Protein AF-A0A3M2K4F5-F1 (afdb_monomer)

Foldseek 3Di:
DDDPPPPVVVVVVVVPPPPPPPWDKDWDKDWPDDPVDVVDDTDIDIDIDTDPDDDDDDDDDDDDDDDCVRDPDDDDPDDDDDPDD

Radius of gyration: 24.69 Å; Cα contacts (8 Å, |Δi|>4): 53; chains: 1; bounding box: 74×27×47 Å

Mean predicted aligned error: 13.21 Å

Solvent-accessible surface area (backbone atoms only — not comparable to full-atom values): 6228 Å² total; per-residue (Å²): 136,87,85,86,70,75,69,67,57,56,57,59,55,61,70,69,68,71,73,75,77,71,81,49,67,50,76,50,77,42,83,73,44,72,59,91,48,93,94,51,57,77,41,70,43,82,44,77,43,64,54,94,54,90,75,86,84,72,94,79,88,84,85,84,87,76,61,64,92,81,46,78,79,90,69,88,86,76,87,87,80,86,87,82,130

Structure (mmCIF, N/CA/C/O backbone):
data_AF-A0A3M2K4F5-F1
#
_entry.id   AF-A0A3M2K4F5-F1
#
loop_
_atom_site.group_PDB
_atom_site.id
_atom_site.type_symbol
_atom_site.label_atom_id
_atom_site.label_alt_id
_atom_site.label_comp_id
_atom_site.label_asym_id
_atom_site.label_entity_id
_atom_site.label_seq_id
_atom_site.pdbx_PDB_ins_code
_atom_site.Cartn_x
_atom_site.Cartn_y
_atom_site.Cartn_z
_atom_site.occupancy
_atom_site.B_iso_or_equiv
_atom_site.auth_seq_id
_atom_site.auth_comp_id
_atom_site.auth_asym_id
_atom_site.auth_atom_id
_atom_site.pdbx_PDB_model_num
ATOM 1 N N . MET A 1 1 ? 62.912 -20.198 -24.599 1.00 45.88 1 MET A N 1
ATOM 2 C CA . MET A 1 1 ? 61.652 -20.200 -23.824 1.00 45.88 1 MET A CA 1
ATOM 3 C C . MET A 1 1 ? 60.684 -19.222 -24.486 1.00 45.88 1 MET A C 1
ATOM 5 O O . MET A 1 1 ? 60.856 -18.022 -24.341 1.00 45.88 1 MET A O 1
ATOM 9 N N . LYS A 1 2 ? 59.760 -19.704 -25.328 1.00 48.88 2 LYS A N 1
ATOM 10 C CA . LYS A 1 2 ? 58.778 -18.854 -26.029 1.00 48.88 2 LYS A CA 1
ATOM 11 C C . LYS A 1 2 ? 57.522 -18.751 -25.156 1.00 48.88 2 LYS A C 1
ATOM 13 O O . LYS A 1 2 ? 56.729 -19.683 -25.119 1.00 48.88 2 LYS A O 1
ATOM 18 N N . GLY A 1 3 ? 57.397 -17.655 -24.408 1.00 57.72 3 GLY A N 1
ATOM 19 C CA . GLY A 1 3 ? 56.238 -17.360 -23.562 1.00 57.72 3 GLY A CA 1
ATOM 20 C C . GLY A 1 3 ? 55.037 -16.947 -24.409 1.00 57.72 3 GLY A C 1
ATOM 21 O O . GLY A 1 3 ? 55.015 -15.853 -24.963 1.00 57.72 3 GLY A O 1
ATOM 22 N N . GLY A 1 4 ? 54.053 -17.835 -24.534 1.00 62.56 4 GLY A N 1
ATOM 23 C CA . GLY A 1 4 ? 52.819 -17.595 -25.276 1.00 62.56 4 GLY A CA 1
ATOM 24 C C . GLY A 1 4 ? 51.612 -17.541 -24.351 1.00 62.56 4 GLY A C 1
ATOM 25 O O . GLY A 1 4 ? 50.899 -18.528 -24.266 1.00 62.56 4 GLY A O 1
ATOM 26 N N . TYR A 1 5 ? 51.359 -16.406 -23.688 1.00 62.22 5 TYR A N 1
ATOM 27 C CA . TYR A 1 5 ? 50.134 -16.218 -22.889 1.00 62.22 5 TYR A CA 1
ATOM 28 C C . TYR A 1 5 ? 49.500 -14.804 -22.907 1.00 62.22 5 TYR A C 1
ATOM 30 O O . TYR A 1 5 ? 49.000 -14.385 -21.868 1.00 62.22 5 TYR A O 1
ATOM 38 N N . PRO A 1 6 ? 49.413 -14.039 -24.019 1.00 58.75 6 PRO A N 1
ATOM 39 C CA . PRO A 1 6 ? 48.630 -12.800 -23.970 1.00 58.75 6 PRO A CA 1
ATOM 40 C C . PRO A 1 6 ? 47.132 -13.018 -24.250 1.00 58.75 6 PRO A C 1
ATOM 42 O O . PRO A 1 6 ? 46.309 -12.222 -23.819 1.00 58.75 6 PRO A O 1
ATOM 45 N N . ARG A 1 7 ? 46.740 -14.087 -24.964 1.00 58.53 7 ARG A N 1
ATOM 46 C CA . ARG A 1 7 ? 45.365 -14.207 -25.497 1.00 58.53 7 ARG A CA 1
ATOM 47 C C . ARG A 1 7 ? 44.360 -14.788 -24.502 1.00 58.53 7 ARG A C 1
ATOM 49 O O . ARG A 1 7 ? 43.232 -14.325 -24.478 1.00 58.53 7 ARG A O 1
ATOM 56 N N . PHE A 1 8 ? 44.753 -15.755 -23.672 1.00 60.47 8 PHE A N 1
ATOM 57 C CA . PHE A 1 8 ? 43.849 -16.391 -22.698 1.00 60.47 8 PHE A CA 1
ATOM 58 C C . PHE A 1 8 ? 43.491 -15.460 -21.527 1.00 60.47 8 PHE A C 1
ATOM 60 O O . PHE A 1 8 ? 42.354 -15.450 -21.064 1.00 60.47 8 PHE A O 1
ATOM 67 N N . LEU A 1 9 ? 44.436 -14.612 -21.104 1.00 62.06 9 LEU A N 1
ATOM 68 C CA . LEU A 1 9 ? 44.240 -13.665 -20.004 1.00 62.06 9 LEU A CA 1
ATOM 69 C C . LEU A 1 9 ? 43.202 -12.577 -20.344 1.00 62.06 9 LEU A C 1
ATOM 71 O O . LEU A 1 9 ? 42.435 -12.168 -19.480 1.00 62.06 9 LEU A O 1
ATOM 75 N N . ILE A 1 10 ? 43.129 -12.160 -21.615 1.00 65.00 10 ILE A N 1
ATOM 76 C CA . ILE A 1 10 ? 42.156 -11.166 -22.101 1.00 65.00 10 ILE A CA 1
ATOM 77 C C . ILE A 1 10 ? 40.716 -11.688 -21.983 1.00 65.00 10 ILE A C 1
ATOM 79 O O . ILE A 1 10 ? 39.826 -10.945 -21.574 1.00 65.00 10 ILE A O 1
ATOM 83 N N . TRP A 1 11 ? 40.483 -12.971 -22.278 1.00 63.81 11 TRP A N 1
ATOM 84 C CA . TRP A 1 11 ? 39.157 -13.582 -22.131 1.00 63.81 11 TRP A CA 1
ATOM 85 C C . TRP A 1 11 ? 38.737 -13.706 -20.664 1.00 63.81 11 TRP A C 1
ATOM 87 O O . TRP A 1 11 ? 37.573 -13.482 -20.343 1.00 63.81 11 TRP A O 1
ATOM 97 N N . LEU A 1 12 ? 39.681 -14.000 -19.766 1.00 62.91 12 LEU A N 1
ATOM 98 C CA . LEU A 1 12 ? 39.404 -14.134 -18.334 1.00 62.91 12 LEU A CA 1
ATOM 99 C C . LEU A 1 12 ? 39.005 -12.794 -17.685 1.00 62.91 12 LEU A C 1
ATOM 101 O O . LEU A 1 12 ? 38.115 -12.767 -16.841 1.00 62.91 12 LEU A O 1
ATOM 105 N N . VAL A 1 13 ? 39.603 -11.678 -18.120 1.00 64.88 13 VAL A N 1
ATOM 106 C CA . VAL A 1 13 ? 39.273 -10.326 -17.623 1.00 64.88 13 VAL A CA 1
ATOM 107 C C . VAL A 1 13 ? 37.901 -9.848 -18.120 1.00 64.88 13 VAL A C 1
ATOM 109 O O . VAL A 1 13 ? 37.173 -9.194 -17.375 1.00 64.88 13 VAL A O 1
ATOM 112 N N . LEU A 1 14 ? 37.495 -10.222 -19.339 1.00 64.00 14 LEU A N 1
ATOM 113 C CA . LEU A 1 14 ? 36.165 -9.895 -19.878 1.00 64.00 14 LEU A CA 1
ATOM 114 C C . LEU A 1 14 ? 35.019 -10.611 -19.141 1.00 64.00 14 LEU A C 1
ATOM 116 O O . LEU A 1 14 ? 33.930 -10.056 -19.025 1.00 64.00 14 LEU A O 1
ATOM 120 N N . LEU A 1 15 ? 35.266 -11.803 -18.591 1.00 60.25 15 LEU A N 1
ATOM 121 C CA . L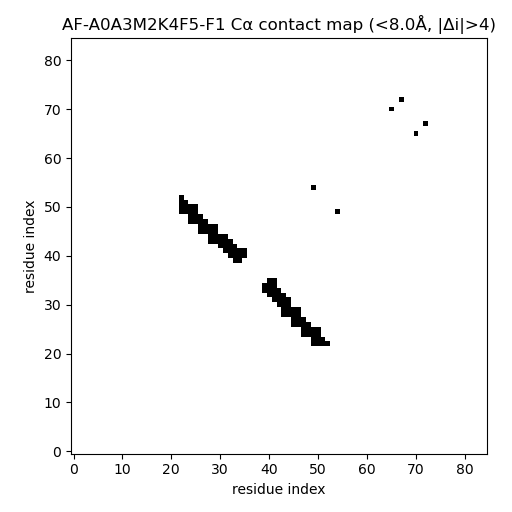EU A 1 1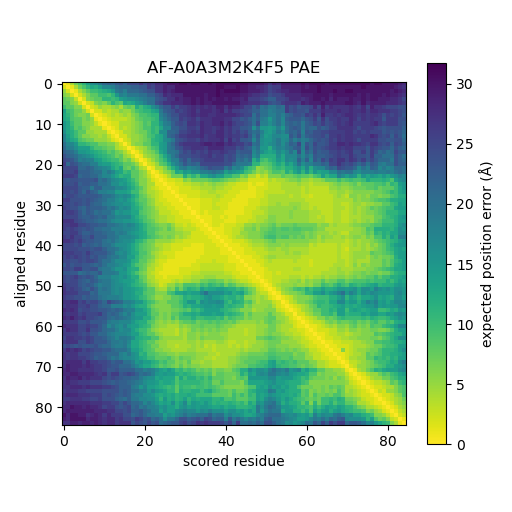5 ? 34.277 -12.576 -17.826 1.00 60.25 15 LEU A CA 1
ATOM 122 C C . LEU A 1 15 ? 33.993 -12.014 -16.421 1.00 60.25 15 LEU A C 1
ATOM 124 O O . LEU A 1 15 ? 32.979 -12.370 -15.828 1.00 60.25 15 LEU A O 1
ATOM 128 N N . TRP A 1 16 ? 34.848 -11.137 -15.886 1.00 56.66 16 TRP A N 1
ATOM 129 C CA . TRP A 1 16 ? 34.676 -10.522 -14.558 1.00 56.66 16 TRP A CA 1
ATOM 130 C C . TRP A 1 16 ? 34.068 -9.110 -14.602 1.00 56.66 16 TRP A C 1
ATOM 132 O O . TRP A 1 16 ? 33.693 -8.576 -13.561 1.00 56.66 16 TRP A O 1
ATOM 142 N N . GLY A 1 17 ? 33.950 -8.499 -15.787 1.00 56.44 17 GLY A N 1
ATOM 143 C CA . GLY A 1 17 ? 33.445 -7.128 -15.954 1.00 56.44 17 GLY A CA 1
ATOM 144 C C . GLY A 1 17 ? 31.919 -6.991 -15.987 1.00 56.44 17 GLY A C 1
ATOM 145 O O . GLY A 1 17 ? 31.407 -5.876 -15.946 1.00 56.44 17 GLY A O 1
ATOM 146 N N . ALA A 1 18 ? 31.179 -8.098 -16.057 1.00 58.91 18 ALA A N 1
ATOM 147 C CA . ALA A 1 18 ? 29.723 -8.074 -16.028 1.00 58.91 18 ALA A CA 1
ATOM 148 C C . ALA A 1 18 ? 29.229 -8.108 -14.577 1.00 58.91 18 ALA A C 1
ATOM 150 O O . ALA A 1 18 ? 28.744 -9.128 -14.085 1.00 58.91 18 ALA A O 1
ATOM 151 N N . THR A 1 19 ? 29.334 -6.978 -13.879 1.00 58.84 19 THR A N 1
ATOM 152 C CA . THR A 1 19 ? 28.457 -6.736 -12.736 1.00 58.84 19 THR A CA 1
ATOM 153 C C . THR A 1 19 ? 27.034 -6.697 -13.276 1.00 58.84 19 THR A C 1
ATOM 155 O O . THR A 1 19 ? 26.601 -5.718 -13.880 1.00 58.84 19 THR A O 1
ATOM 158 N N . LEU A 1 20 ? 26.304 -7.800 -13.102 1.00 57.44 20 LEU A N 1
ATOM 159 C CA . LEU A 1 20 ? 24.857 -7.806 -13.242 1.00 57.44 20 LEU A CA 1
ATOM 160 C C . LEU A 1 20 ? 24.341 -6.727 -12.292 1.00 57.44 20 LEU A C 1
ATOM 162 O O . LEU A 1 20 ? 24.364 -6.906 -11.074 1.00 57.44 20 LEU A O 1
ATOM 166 N N . MET A 1 21 ? 23.952 -5.577 -12.841 1.00 61.53 21 MET A N 1
ATOM 167 C CA . MET A 1 21 ? 23.248 -4.555 -12.088 1.00 61.53 21 MET A CA 1
ATOM 168 C C . MET A 1 21 ? 21.929 -5.183 -11.664 1.00 61.53 21 MET A C 1
ATOM 170 O O . MET A 1 21 ? 20.985 -5.259 -12.449 1.00 61.53 21 MET A O 1
ATOM 174 N N . GLY A 1 22 ? 21.907 -5.735 -10.451 1.00 57.31 22 GLY A N 1
ATOM 175 C CA . GLY A 1 22 ? 20.690 -6.240 -9.848 1.00 57.31 22 GLY A CA 1
ATOM 176 C C . GLY A 1 22 ? 19.684 -5.103 -9.861 1.00 57.31 22 GLY A C 1
ATOM 177 O O . GLY A 1 22 ? 19.969 -4.024 -9.343 1.00 57.31 22 GLY A O 1
ATOM 178 N N . GLN A 1 23 ? 18.542 -5.319 -10.508 1.00 65.69 23 GLN A N 1
ATOM 179 C CA . GLN A 1 23 ? 17.454 -4.357 -10.454 1.00 65.69 23 GLN A CA 1
ATOM 180 C C . GLN A 1 23 ? 17.040 -4.233 -8.991 1.00 65.69 23 GLN A C 1
ATOM 182 O O . GLN A 1 23 ? 16.631 -5.213 -8.367 1.00 65.69 23 GLN A O 1
ATOM 187 N N . THR A 1 24 ? 17.221 -3.044 -8.426 1.00 71.88 24 THR A N 1
ATOM 188 C CA . THR A 1 24 ? 16.786 -2.752 -7.069 1.00 71.88 24 THR A CA 1
ATOM 189 C C . THR A 1 24 ? 15.386 -2.159 -7.121 1.00 71.88 24 THR A C 1
ATOM 191 O O . THR A 1 24 ? 15.065 -1.305 -7.954 1.00 71.88 24 THR A O 1
ATOM 194 N N . PHE A 1 25 ? 14.540 -2.640 -6.219 1.00 76.69 25 PHE A N 1
ATOM 195 C CA . PHE A 1 25 ? 13.188 -2.143 -6.027 1.00 76.69 25 PHE A CA 1
ATOM 196 C C . PHE A 1 25 ? 13.078 -1.624 -4.607 1.00 76.69 25 PHE A C 1
ATOM 198 O O . PHE A 1 25 ? 13.434 -2.331 -3.663 1.00 76.69 25 PHE A O 1
ATOM 205 N N . ASP A 1 26 ? 12.566 -0.409 -4.462 1.00 84.69 26 ASP A N 1
ATOM 206 C CA . ASP A 1 26 ? 12.235 0.124 -3.150 1.00 84.69 26 ASP A CA 1
ATOM 207 C C . ASP A 1 26 ? 10.801 -0.268 -2.825 1.00 84.69 26 ASP A C 1
ATOM 209 O O . ASP A 1 26 ? 9.886 -0.005 -3.611 1.00 84.69 26 ASP A O 1
ATOM 213 N N . LEU A 1 27 ? 10.600 -0.877 -1.660 1.00 85.44 27 LEU A N 1
ATOM 214 C CA . LEU A 1 27 ? 9.282 -1.164 -1.115 1.00 85.44 27 LEU A CA 1
ATOM 215 C C . LEU A 1 27 ? 9.098 -0.371 0.172 1.00 85.44 27 LEU A C 1
ATOM 217 O O . LEU A 1 27 ? 9.924 -0.446 1.081 1.00 85.44 27 LEU A O 1
ATOM 221 N N . GLN A 1 28 ? 8.001 0.375 0.251 1.00 88.19 28 GLN A N 1
ATOM 222 C CA . GLN A 1 28 ? 7.654 1.131 1.447 1.00 88.19 28 GLN A CA 1
ATOM 223 C C . GLN A 1 28 ? 6.168 1.033 1.780 1.00 88.19 28 GLN A C 1
ATOM 225 O O . GLN A 1 28 ? 5.312 0.875 0.904 1.00 88.19 28 GLN A O 1
ATOM 230 N N . PHE A 1 29 ? 5.874 1.193 3.067 1.00 87.38 29 PHE A N 1
ATOM 231 C CA . PHE A 1 29 ? 4.527 1.369 3.588 1.00 87.38 29 PHE A CA 1
ATOM 232 C C . PHE A 1 29 ? 4.359 2.819 4.013 1.00 87.38 29 PHE A C 1
ATOM 234 O O . PHE A 1 29 ? 5.116 3.321 4.842 1.00 87.38 29 PHE A O 1
ATOM 241 N N . LEU A 1 30 ? 3.362 3.487 3.450 1.00 90.31 30 LEU A N 1
ATOM 242 C CA . LEU A 1 30 ? 3.011 4.845 3.825 1.00 90.31 30 LEU A CA 1
ATOM 243 C C . LEU A 1 30 ? 1.749 4.815 4.681 1.00 90.31 30 LEU A C 1
ATOM 245 O O . LEU A 1 30 ? 0.733 4.258 4.262 1.00 90.31 30 LEU A O 1
ATOM 249 N N . LEU A 1 31 ? 1.804 5.423 5.866 1.00 90.12 31 LEU A N 1
ATOM 250 C CA . LEU A 1 31 ? 0.620 5.589 6.698 1.00 90.12 31 LEU A CA 1
ATOM 251 C C . LEU A 1 31 ? -0.365 6.528 5.996 1.00 90.12 31 LEU A C 1
ATOM 253 O O . LEU A 1 31 ? -0.005 7.643 5.623 1.00 90.12 31 LEU A O 1
ATOM 257 N N . VAL A 1 32 ? -1.598 6.066 5.812 1.00 91.56 32 VAL A N 1
ATOM 258 C CA . VAL A 1 32 ? -2.686 6.854 5.220 1.00 91.56 32 VAL A CA 1
ATOM 259 C C . VAL A 1 32 ? -3.602 7.389 6.311 1.00 91.56 32 VAL A C 1
ATOM 261 O O . VAL A 1 32 ? -3.987 8.552 6.267 1.00 91.56 32 VAL A O 1
ATOM 264 N N . GLN A 1 33 ? -3.926 6.552 7.297 1.00 90.25 33 GLN A N 1
ATOM 265 C CA . GLN A 1 33 ? -4.819 6.904 8.395 1.00 90.25 33 GLN A CA 1
ATOM 266 C C . GLN A 1 33 ? -4.454 6.110 9.646 1.00 90.25 33 GLN A C 1
ATOM 268 O O . GLN A 1 33 ? -4.127 4.925 9.560 1.00 90.25 33 GLN A O 1
ATOM 273 N N . ASN A 1 34 ? -4.533 6.767 10.799 1.00 91.00 34 ASN A N 1
ATOM 274 C CA . ASN A 1 34 ? -4.451 6.131 12.104 1.00 91.00 34 ASN A CA 1
ATOM 275 C C . ASN A 1 34 ? -5.3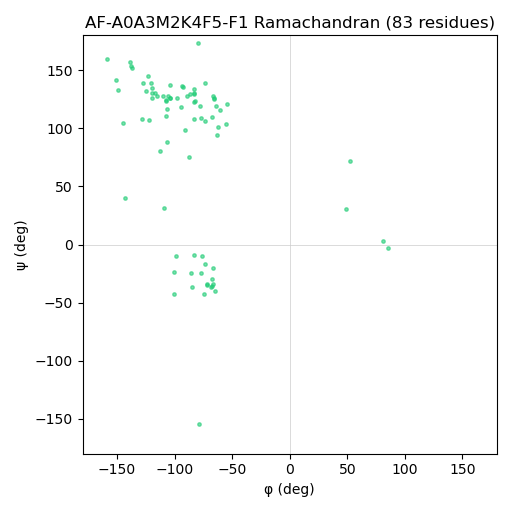74 6.868 13.073 1.00 91.00 34 ASN A C 1
ATOM 277 O O . ASN A 1 34 ? -5.031 7.952 13.544 1.00 91.00 34 ASN A O 1
ATOM 281 N N . ASP A 1 35 ? -6.515 6.264 13.381 1.00 90.06 35 ASP A N 1
ATOM 282 C CA . ASP A 1 35 ? -7.500 6.860 14.288 1.00 90.06 35 ASP A CA 1
ATOM 283 C C . ASP A 1 35 ? -7.097 6.751 15.767 1.00 90.06 35 ASP A C 1
ATOM 285 O O . ASP A 1 35 ? -7.754 7.343 16.621 1.00 90.06 35 ASP A O 1
ATOM 289 N N . ALA A 1 36 ? -6.044 5.983 16.084 1.00 88.12 36 ALA A N 1
ATOM 290 C CA . ALA A 1 36 ? -5.480 5.809 17.427 1.00 88.12 36 ALA A CA 1
ATOM 291 C C . ALA A 1 36 ? -6.515 5.484 18.530 1.00 88.12 36 ALA A C 1
ATOM 293 O O . ALA A 1 36 ? -6.335 5.837 19.695 1.00 88.12 36 ALA A O 1
ATOM 294 N N . THR A 1 37 ? -7.604 4.805 18.169 1.00 86.94 37 THR A N 1
ATOM 295 C CA . THR A 1 37 ? -8.736 4.489 19.051 1.00 86.94 37 THR A CA 1
ATOM 296 C C . THR A 1 37 ? -9.196 3.048 18.845 1.00 86.94 37 THR A C 1
ATOM 298 O O . THR A 1 37 ? -9.032 2.468 17.771 1.00 86.94 37 THR A O 1
ATOM 301 N N . VAL A 1 38 ? -9.772 2.441 19.888 1.00 83.69 38 VAL A N 1
ATOM 302 C CA . VAL A 1 38 ? -10.322 1.079 19.805 1.00 83.69 38 VAL A CA 1
ATOM 303 C C . VAL A 1 38 ? -11.520 1.078 18.855 1.00 83.69 38 VAL A C 1
ATOM 305 O O . VAL A 1 38 ? -12.453 1.853 19.038 1.00 83.69 38 VAL A O 1
ATOM 308 N N . GLY A 1 39 ? -11.488 0.204 17.846 1.00 83.50 39 GLY A N 1
ATOM 309 C CA . GLY A 1 39 ? -12.491 0.167 16.775 1.00 83.50 39 GLY A CA 1
ATOM 310 C C . GLY A 1 39 ? -12.274 1.202 15.664 1.00 83.50 39 GLY A C 1
ATOM 311 O O . GLY A 1 39 ? -13.091 1.274 14.750 1.00 83.50 39 GLY A O 1
ATOM 312 N N . GLY A 1 40 ? -11.193 1.987 15.732 1.00 85.00 40 GLY A N 1
ATOM 313 C CA . GLY A 1 40 ? -10.783 2.916 14.683 1.00 85.00 40 GLY A CA 1
ATOM 314 C C . GLY A 1 40 ? -10.041 2.240 13.524 1.00 85.00 40 GLY A C 1
ATOM 315 O O . GLY A 1 40 ? -9.705 1.055 13.564 1.00 85.00 40 GLY A O 1
ATOM 316 N N . THR A 1 41 ? -9.766 3.015 12.479 1.00 85.06 41 THR A N 1
ATOM 317 C CA . THR A 1 41 ? -9.100 2.558 11.256 1.00 85.06 41 THR A CA 1
ATOM 318 C C . THR A 1 41 ? -7.592 2.780 11.323 1.00 85.06 41 THR A C 1
ATOM 320 O O . THR A 1 41 ? -7.108 3.855 11.689 1.00 85.06 41 THR A O 1
ATOM 323 N N . TYR A 1 42 ? -6.842 1.770 10.884 1.00 85.19 42 TYR A N 1
ATOM 324 C CA . TYR A 1 42 ? -5.420 1.879 10.579 1.00 85.19 42 TYR A CA 1
ATOM 325 C C . TYR A 1 42 ? -5.191 1.469 9.123 1.00 85.19 42 TYR A C 1
ATOM 327 O O . TYR A 1 42 ? -5.298 0.291 8.779 1.00 85.19 42 TYR A O 1
ATOM 335 N N . ALA A 1 43 ? -4.902 2.44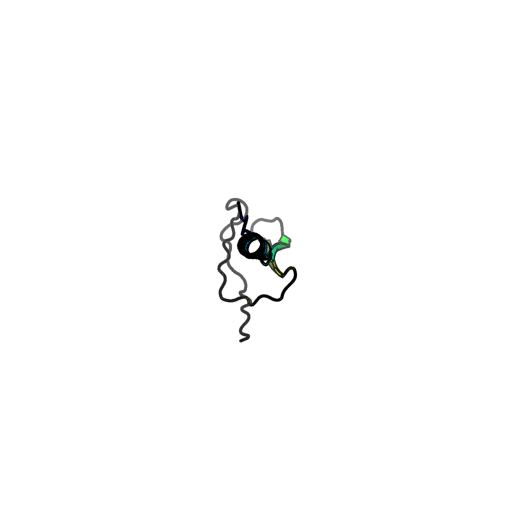2 8.260 1.00 86.44 43 ALA A N 1
ATOM 336 C CA . ALA A 1 43 ? -4.759 2.230 6.823 1.00 86.44 43 ALA A CA 1
ATOM 337 C C . ALA A 1 43 ? -3.336 2.545 6.358 1.00 86.44 43 ALA A C 1
ATOM 339 O O . ALA A 1 43 ? -2.800 3.623 6.630 1.00 86.44 43 ALA A O 1
ATOM 340 N N . VAL A 1 44 ? -2.745 1.623 5.596 1.00 86.12 44 VAL A N 1
ATOM 341 C CA . VAL A 1 44 ? -1.425 1.784 4.975 1.00 86.12 44 VAL A CA 1
ATOM 342 C C . VAL A 1 44 ? -1.515 1.609 3.465 1.00 86.12 44 VAL A C 1
ATOM 344 O O . VAL A 1 44 ? -2.276 0.787 2.958 1.00 86.12 44 VAL A O 1
ATOM 347 N N . LYS A 1 45 ? -0.708 2.377 2.737 1.00 86.69 45 LYS A N 1
ATOM 348 C CA . LYS A 1 45 ? -0.519 2.248 1.293 1.00 86.69 45 LYS A CA 1
ATOM 349 C C . LYS A 1 45 ? 0.821 1.581 1.030 1.00 86.69 45 LYS A C 1
ATOM 351 O O . LYS A 1 45 ? 1.849 2.073 1.488 1.00 86.69 45 LYS A O 1
ATOM 356 N N . VAL A 1 46 ? 0.812 0.497 0.263 1.00 86.06 46 VAL A N 1
ATOM 357 C CA . VAL A 1 46 ? 2.043 -0.124 -0.235 1.00 86.06 46 VAL A CA 1
ATOM 358 C C . VAL A 1 46 ? 2.495 0.619 -1.483 1.00 86.06 46 VAL A C 1
ATOM 360 O O . VAL A 1 46 ? 1.698 0.840 -2.396 1.00 86.06 46 VAL A O 1
ATOM 363 N N . GLN A 1 47 ? 3.765 1.004 -1.531 1.00 86.19 47 GLN A N 1
ATOM 364 C CA . GLN A 1 47 ? 4.380 1.579 -2.720 1.00 86.19 47 GLN A CA 1
ATOM 365 C C . GLN A 1 47 ? 5.616 0.771 -3.088 1.00 86.19 47 GLN A C 1
ATOM 367 O O . GLN A 1 47 ? 6.455 0.489 -2.235 1.00 86.19 47 GLN A O 1
ATOM 372 N N . ILE A 1 48 ? 5.711 0.423 -4.368 1.00 85.38 48 ILE A N 1
ATOM 373 C CA . ILE A 1 48 ? 6.874 -0.238 -4.949 1.00 85.38 48 ILE A CA 1
ATOM 374 C C . ILE A 1 48 ? 7.404 0.678 -6.044 1.00 85.38 48 ILE A C 1
ATOM 376 O O . ILE A 1 48 ? 6.649 1.092 -6.927 1.00 85.38 48 ILE A O 1
ATOM 380 N N . LYS A 1 49 ? 8.687 1.020 -5.970 1.00 84.88 49 LYS A N 1
ATOM 381 C CA . LYS A 1 49 ? 9.359 1.885 -6.936 1.00 84.88 49 LYS A CA 1
ATOM 382 C C . LYS A 1 49 ? 10.509 1.133 -7.586 1.00 84.88 49 LYS A C 1
ATOM 384 O O . LYS A 1 49 ? 11.318 0.497 -6.920 1.00 84.88 49 LYS A O 1
ATOM 389 N N . ALA A 1 50 ? 10.590 1.265 -8.900 1.00 81.62 50 ALA A N 1
ATOM 390 C CA . ALA A 1 50 ? 11.705 0.771 -9.681 1.00 81.62 50 ALA A CA 1
ATOM 391 C C . ALA A 1 50 ? 12.865 1.770 -9.665 1.00 81.62 50 ALA A C 1
ATOM 393 O O . ALA A 1 50 ? 12.649 2.964 -9.904 1.00 81.62 50 ALA A O 1
ATOM 394 N N . ASN A 1 51 ? 14.088 1.292 -9.439 1.00 78.19 51 ASN A N 1
ATOM 395 C CA . ASN A 1 51 ? 15.285 2.118 -9.546 1.00 78.19 51 ASN A CA 1
ATOM 396 C C . ASN A 1 51 ? 16.076 1.742 -10.802 1.00 78.19 51 ASN A C 1
ATOM 398 O O . ASN A 1 51 ? 16.662 0.669 -10.901 1.00 78.19 51 ASN A O 1
ATOM 402 N N . GLY A 1 52 ? 16.084 2.646 -11.783 1.00 72.75 52 GLY A N 1
ATOM 403 C CA . GLY A 1 52 ? 16.923 2.528 -12.981 1.00 72.75 52 GLY A CA 1
ATOM 404 C C . GLY A 1 52 ? 16.346 1.703 -14.138 1.00 72.75 52 GLY A C 1
ATOM 405 O O . GLY A 1 52 ? 16.971 1.656 -15.191 1.00 72.75 52 GLY A O 1
ATOM 406 N N . SER A 1 53 ? 15.164 1.091 -14.002 1.00 71.56 53 SER A N 1
ATOM 407 C CA . SER A 1 53 ? 14.444 0.459 -15.123 1.00 71.56 53 SER A CA 1
ATOM 408 C C . SER A 1 53 ? 12.952 0.315 -14.826 1.00 71.56 53 SER A C 1
ATOM 410 O O . SER A 1 53 ? 12.552 0.345 -13.669 1.00 71.56 53 SER A O 1
ATOM 412 N N . THR A 1 54 ? 12.113 0.164 -15.850 1.00 74.06 54 THR A N 1
ATOM 413 C CA . THR A 1 54 ? 10.725 -0.292 -15.680 1.00 74.06 54 THR A CA 1
ATOM 414 C C . THR A 1 54 ? 10.700 -1.784 -15.366 1.00 74.06 54 THR A C 1
ATOM 416 O O . THR A 1 54 ? 11.402 -2.553 -16.019 1.00 74.06 54 THR A O 1
ATOM 419 N N . PHE A 1 55 ? 9.846 -2.203 -14.432 1.00 70.44 55 PHE A N 1
ATOM 420 C CA . PHE A 1 55 ? 9.601 -3.615 -14.144 1.00 70.44 55 PHE A CA 1
ATOM 421 C C . PHE A 1 55 ? 8.137 -3.967 -14.357 1.00 70.44 55 PHE A C 1
ATOM 423 O O . PHE A 1 55 ? 7.242 -3.198 -14.008 1.00 70.44 55 PHE A O 1
ATOM 430 N N . GLY A 1 56 ? 7.913 -5.141 -14.943 1.00 68.81 56 GLY A N 1
ATOM 431 C CA . GLY A 1 56 ? 6.596 -5.752 -14.997 1.00 68.81 56 GLY A CA 1
ATOM 432 C C . GLY A 1 56 ? 6.291 -6.392 -13.651 1.00 68.81 56 GLY A C 1
ATOM 433 O O . GLY A 1 56 ? 7.007 -7.292 -13.213 1.00 68.81 56 GLY A O 1
ATOM 434 N N . LEU A 1 57 ? 5.235 -5.934 -12.990 1.00 69.56 57 LEU A N 1
ATOM 435 C CA . LEU A 1 57 ? 4.683 -6.627 -11.832 1.00 69.56 57 LEU A CA 1
ATOM 436 C C . LEU A 1 57 ? 3.759 -7.737 -12.329 1.00 69.56 57 LEU A C 1
ATOM 438 O O . LEU A 1 57 ? 2.673 -7.465 -12.830 1.00 69.56 57 LEU A O 1
ATOM 442 N N . GLY A 1 58 ? 4.207 -8.986 -12.195 1.00 71.25 58 GLY A N 1
ATOM 443 C CA . GLY A 1 58 ? 3.331 -10.152 -1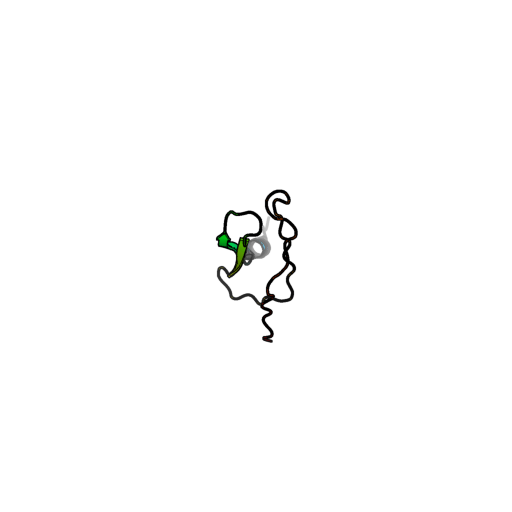2.291 1.00 71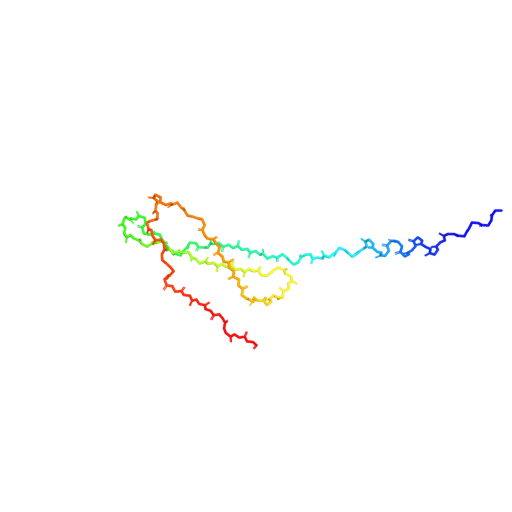.25 58 GLY A CA 1
ATOM 444 C C . GLY A 1 58 ? 2.540 -10.364 -10.995 1.00 71.25 58 GLY A C 1
ATOM 445 O O . GLY A 1 58 ? 2.331 -9.445 -10.200 1.00 71.25 58 GLY A O 1
ATOM 446 N N . THR A 1 59 ? 2.135 -11.603 -10.725 1.00 71.50 59 THR A N 1
ATOM 447 C CA . THR A 1 59 ? 1.520 -11.955 -9.439 1.00 71.50 59 THR A CA 1
ATOM 448 C C . THR A 1 59 ? 2.540 -11.830 -8.308 1.00 71.50 59 THR A C 1
ATOM 450 O O . THR A 1 59 ? 3.625 -12.403 -8.376 1.00 71.50 59 THR A O 1
ATOM 453 N N . SER A 1 60 ? 2.185 -11.089 -7.260 1.00 72.94 60 SER A N 1
ATOM 454 C CA . SER A 1 60 ? 3.024 -10.885 -6.076 1.00 72.94 60 SER A CA 1
ATOM 455 C C . SER A 1 60 ? 2.236 -11.220 -4.815 1.00 72.94 60 SER A C 1
ATOM 457 O O . SER A 1 60 ? 1.075 -10.837 -4.698 1.00 72.94 60 SER A O 1
ATOM 459 N N . ASN A 1 61 ? 2.883 -11.882 -3.856 1.00 77.88 61 ASN A N 1
ATOM 460 C CA . ASN A 1 61 ? 2.324 -12.117 -2.527 1.00 77.88 61 ASN A CA 1
ATOM 461 C C . ASN A 1 61 ? 3.055 -11.232 -1.515 1.00 77.88 61 ASN A C 1
ATOM 463 O O . ASN A 1 61 ? 4.278 -11.296 -1.403 1.00 77.88 61 ASN A O 1
ATOM 467 N N . LEU A 1 62 ? 2.302 -10.421 -0.773 1.00 78.62 62 LEU A N 1
ATOM 468 C CA . LEU A 1 62 ? 2.821 -9.579 0.302 1.00 78.62 62 LEU A CA 1
ATOM 469 C C . LEU A 1 62 ? 2.327 -10.123 1.642 1.00 78.62 62 LEU A C 1
ATOM 471 O O . LEU A 1 62 ? 1.127 -10.327 1.824 1.00 78.62 62 LEU A O 1
ATOM 475 N N . VAL A 1 63 ? 3.251 -10.350 2.576 1.00 80.75 63 VAL A N 1
ATOM 476 C CA . VAL A 1 63 ? 2.934 -10.764 3.948 1.00 80.75 63 VAL A CA 1
ATOM 477 C C . VAL A 1 63 ? 3.139 -9.574 4.871 1.00 80.75 63 VAL A C 1
ATO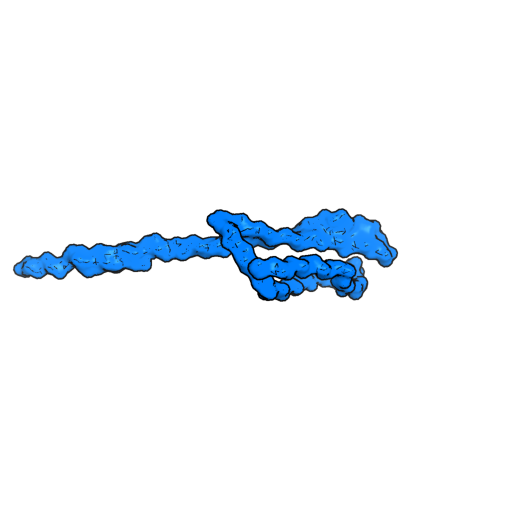M 479 O O . VAL A 1 63 ? 4.205 -8.963 4.878 1.00 80.75 63 VAL A O 1
ATOM 482 N N . PHE A 1 64 ? 2.117 -9.264 5.664 1.00 78.00 64 PHE A N 1
ATOM 483 C CA . PHE A 1 64 ? 2.142 -8.161 6.614 1.00 78.00 64 PHE A CA 1
ATOM 484 C C . PHE A 1 64 ? 2.265 -8.713 8.028 1.00 78.00 64 PHE A C 1
ATOM 486 O O . PHE A 1 64 ? 1.369 -9.398 8.519 1.00 78.00 64 PHE A O 1
ATOM 493 N N . THR A 1 65 ? 3.369 -8.394 8.696 1.00 84.88 65 THR A N 1
ATOM 494 C CA . THR A 1 65 ? 3.507 -8.612 10.136 1.00 84.88 65 THR A CA 1
ATOM 495 C C . THR A 1 65 ? 2.951 -7.405 10.872 1.00 84.88 65 THR A C 1
ATOM 497 O O . THR A 1 65 ? 3.333 -6.272 10.578 1.00 84.88 65 THR A O 1
ATOM 500 N N . TYR A 1 66 ? 2.076 -7.636 11.840 1.00 82.50 66 TYR A N 1
ATOM 501 C CA . TYR A 1 66 ? 1.441 -6.576 12.613 1.00 82.50 66 TYR A CA 1
ATOM 502 C C . TYR A 1 66 ? 1.373 -6.952 14.094 1.00 82.50 66 TYR A C 1
ATOM 504 O O . TYR A 1 66 ? 1.423 -8.127 14.458 1.00 82.50 66 TYR A O 1
ATOM 512 N N . ASN A 1 67 ? 1.264 -5.941 14.957 1.00 84.12 67 ASN A N 1
ATOM 513 C CA . ASN A 1 67 ? 1.079 -6.157 16.386 1.00 84.12 67 ASN A CA 1
ATOM 514 C C . ASN A 1 67 ? -0.379 -6.549 16.667 1.00 84.12 67 ASN A C 1
ATOM 516 O O . ASN A 1 67 ? -1.277 -5.711 16.591 1.00 84.12 67 ASN A O 1
ATOM 520 N N . THR A 1 68 ? -0.601 -7.810 17.028 1.00 82.94 68 THR A N 1
ATOM 521 C CA . THR A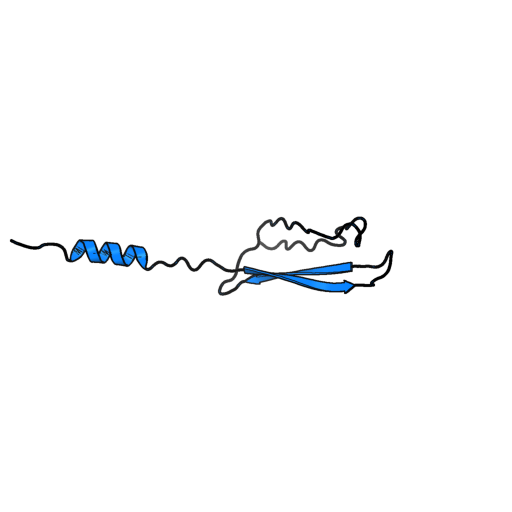 1 68 ? -1.933 -8.370 17.308 1.00 82.94 68 THR A CA 1
ATOM 522 C C . THR A 1 68 ? -2.604 -7.775 18.547 1.00 82.94 68 THR A C 1
ATOM 524 O O . THR A 1 68 ? -3.824 -7.834 18.652 1.00 82.94 68 THR A O 1
ATOM 527 N N . ALA A 1 69 ? -1.846 -7.166 19.465 1.00 83.31 69 ALA A N 1
ATOM 528 C CA . ALA A 1 69 ? -2.411 -6.444 20.606 1.00 83.31 69 ALA A CA 1
ATOM 529 C C . ALA A 1 69 ? -2.960 -5.058 20.219 1.00 83.31 69 ALA A C 1
ATOM 531 O O . ALA A 1 69 ? -3.815 -4.523 20.918 1.00 83.31 69 ALA A O 1
ATOM 532 N N . GLY A 1 70 ? -2.456 -4.470 19.127 1.00 77.31 70 GLY A N 1
ATOM 533 C CA . GLY A 1 70 ? -2.862 -3.143 18.648 1.00 77.31 70 GLY A CA 1
ATOM 534 C C . GLY A 1 70 ? -3.852 -3.171 17.483 1.00 77.31 70 GLY A C 1
ATOM 535 O O . GLY A 1 70 ? -4.587 -2.209 17.288 1.00 77.31 70 GLY A O 1
ATOM 536 N N . LEU A 1 71 ? -3.882 -4.262 16.714 1.00 78.31 71 LEU A N 1
ATOM 537 C CA . LEU A 1 71 ? -4.790 -4.465 15.588 1.00 78.31 71 LEU A CA 1
ATOM 538 C C . LEU A 1 71 ? -5.491 -5.813 15.753 1.00 78.31 71 LEU A C 1
ATOM 540 O O . LEU A 1 71 ? -4.881 -6.870 15.568 1.00 78.31 71 LEU A O 1
ATOM 544 N N . SER A 1 72 ? -6.778 -5.777 16.090 1.00 72.38 72 SER A N 1
ATOM 545 C CA . SER A 1 72 ? -7.630 -6.961 16.075 1.00 72.38 72 SER A CA 1
ATOM 546 C C . SER A 1 72 ? -8.141 -7.198 14.651 1.00 72.38 72 SER A C 1
ATOM 548 O O . SER A 1 72 ? -8.761 -6.329 14.049 1.00 72.38 72 SER A O 1
ATOM 550 N N . ASN A 1 73 ? -7.868 -8.388 14.110 1.00 70.38 73 ASN A N 1
ATOM 551 C CA . ASN A 1 73 ? -8.412 -8.898 12.845 1.00 70.38 73 ASN A CA 1
ATOM 552 C C . ASN A 1 73 ? -8.239 -7.958 11.630 1.00 70.38 73 ASN A C 1
ATOM 554 O O . ASN A 1 73 ? -9.227 -7.414 11.134 1.00 70.38 73 ASN A O 1
ATOM 558 N N . PRO A 1 74 ? -7.019 -7.788 11.088 1.00 68.81 74 PRO A N 1
ATOM 559 C CA . PRO A 1 74 ? -6.838 -7.000 9.877 1.00 68.81 74 PRO A CA 1
ATOM 560 C C . PRO A 1 74 ? -7.561 -7.659 8.700 1.00 68.81 74 PRO A C 1
ATOM 562 O O . PRO A 1 74 ? -7.257 -8.783 8.302 1.00 68.81 74 PRO A O 1
ATOM 565 N N . THR A 1 75 ? -8.517 -6.939 8.128 1.00 69.19 75 THR A N 1
ATOM 566 C CA . THR A 1 75 ? -9.215 -7.332 6.905 1.00 69.19 75 THR A CA 1
ATOM 567 C C . THR A 1 75 ? -8.697 -6.510 5.737 1.00 69.19 75 THR A C 1
ATOM 569 O O . THR A 1 75 ? -8.547 -5.293 5.850 1.00 69.19 75 THR A O 1
ATOM 572 N N . LEU A 1 76 ? -8.465 -7.151 4.591 1.00 67.62 76 LEU A N 1
ATOM 573 C CA . LEU A 1 76 ? -8.179 -6.431 3.356 1.00 67.62 76 LEU A CA 1
ATOM 574 C C . LEU A 1 76 ? -9.440 -5.673 2.925 1.00 67.62 76 LEU A C 1
ATOM 576 O O . LEU A 1 76 ? -10.421 -6.290 2.521 1.00 67.62 76 LEU A O 1
ATOM 580 N N . GLN A 1 77 ? -9.415 -4.346 3.033 1.00 65.44 77 GLN A N 1
ATOM 581 C CA . GLN A 1 77 ? -10.590 -3.521 2.751 1.00 65.44 77 GLN A CA 1
ATOM 582 C C . GLN A 1 77 ? -10.865 -3.412 1.244 1.00 65.44 77 GLN A C 1
ATOM 584 O O . GLN A 1 77 ? -12.006 -3.559 0.816 1.00 65.44 77 GLN A O 1
ATOM 589 N N . THR A 1 78 ? -9.814 -3.227 0.439 1.00 62.66 78 THR A N 1
ATOM 590 C CA . THR A 1 78 ? -9.919 -3.139 -1.023 1.00 62.66 78 THR A CA 1
ATOM 591 C C . THR A 1 78 ? -8.653 -3.686 -1.678 1.00 62.66 78 THR A C 1
ATOM 593 O O . THR A 1 78 ? -7.544 -3.310 -1.301 1.00 62.66 78 THR A O 1
ATOM 596 N N . ALA A 1 79 ? -8.810 -4.545 -2.687 1.00 62.41 79 ALA A N 1
ATOM 597 C CA . ALA A 1 79 ? -7.727 -4.950 -3.580 1.00 62.41 79 ALA A CA 1
ATOM 598 C C . ALA A 1 79 ? -7.787 -4.115 -4.866 1.00 62.41 79 ALA A C 1
ATOM 600 O O . ALA A 1 79 ? -8.816 -4.084 -5.540 1.00 62.41 79 ALA A O 1
ATOM 601 N N . HIS A 1 80 ? -6.683 -3.464 -5.230 1.00 61.81 80 HIS A N 1
ATOM 602 C CA . HIS A 1 80 ? -6.548 -2.771 -6.511 1.00 61.81 80 HIS A CA 1
ATOM 603 C C . HIS A 1 80 ? -5.632 -3.587 -7.421 1.00 61.81 80 HIS A C 1
ATOM 605 O O . HIS A 1 80 ? -4.416 -3.409 -7.416 1.00 61.81 80 HIS A O 1
ATOM 611 N N . ASN A 1 81 ? -6.222 -4.515 -8.172 1.00 59.78 81 ASN A N 1
ATOM 612 C CA . ASN A 1 81 ? -5.488 -5.348 -9.119 1.00 59.78 81 ASN A CA 1
ATOM 613 C C . ASN A 1 81 ? -5.307 -4.590 -10.441 1.00 59.78 81 ASN A C 1
ATOM 615 O O . ASN A 1 81 ? -6.278 -4.086 -11.003 1.00 59.78 81 ASN A O 1
ATOM 619 N N . PHE A 1 82 ? -4.078 -4.529 -10.952 1.00 50.12 82 PHE A N 1
ATOM 620 C CA . PHE A 1 82 ? -3.810 -4.047 -12.306 1.00 50.12 82 PHE A CA 1
ATOM 621 C C . PHE A 1 82 ? -4.062 -5.191 -13.303 1.00 50.12 82 PHE A C 1
ATOM 623 O O . PHE A 1 82 ? -3.479 -6.262 -13.154 1.00 50.12 82 PHE A O 1
ATOM 630 N N . SER A 1 83 ? -4.936 -4.992 -14.296 1.00 53.91 83 SER A N 1
ATOM 631 C CA . SER A 1 83 ? -5.294 -5.996 -15.318 1.00 53.91 83 SER A CA 1
ATOM 632 C C . SER A 1 83 ? -4.747 -5.663 -16.714 1.00 53.91 83 SER A C 1
ATOM 634 O O . SER A 1 83 ? -5.380 -5.971 -17.721 1.00 53.91 83 SER A O 1
ATOM 636 N N . GLY A 1 84 ? -3.589 -5.002 -16.792 1.00 52.44 84 GLY A N 1
ATOM 637 C CA . GLY A 1 84 ? -2.951 -4.665 -18.067 1.00 52.44 84 GLY A CA 1
ATOM 638 C C . GLY A 1 84 ? -1.911 -5.702 -18.484 1.00 52.44 84 GLY A C 1
ATOM 639 O O . GLY A 1 84 ? -0.930 -5.896 -17.765 1.00 52.44 84 GLY A O 1
ATOM 640 N N . GLY A 1 85 ? -2.145 -6.339 -19.634 1.00 37.75 85 GLY A N 1
ATOM 641 C CA . GLY A 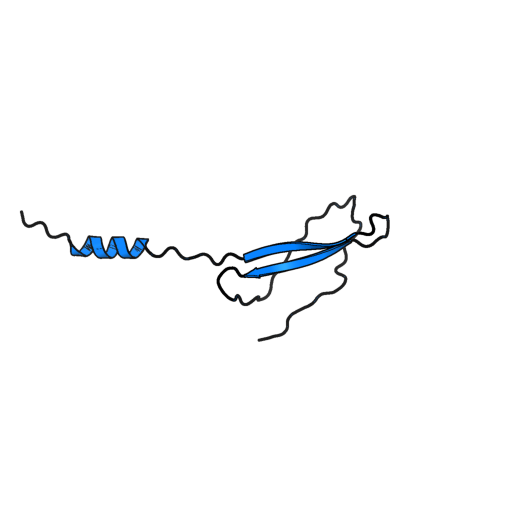1 85 ? -1.139 -7.040 -20.439 1.00 37.75 85 GLY A CA 1
ATOM 642 C C . GLY A 1 85 ? -0.690 -6.182 -21.613 1.00 37.75 85 GLY A C 1
ATOM 643 O O . GLY A 1 85 ? -1.501 -5.333 -22.050 1.00 37.75 85 GLY A O 1
#

Sequence (85 aa):
MKGGYPRFLIWLVLLWGATLMGQTFDLQFLLVQNDATVGGTYAVKVQIKANGSTFGLGTSNLVFTYNTAGLSNPTLQTAHNFSGG

Nearest PDB structures (foldseek):
  4kf5-assembly2_D  TM=4.313E-01  e=2.376E+00  synthetic construct
  3ako-assembly1_B  TM=4.337E-01  e=7.577E+00  Plant transformation vector pSITEII-4C1

pLDDT: mean 72.39, std 12.63, range [37.75, 91.56]

Secondary structure (DSSP, 8-state):
-----SHHHHHHHHTT-----PPEEEEEEEEEEE--STT--EEEEEEEEEESS-----S--------TTT-SS------------